Protein AF-A0A353Z4J4-F1 (afdb_monomer_lite)

Structure (mmCIF, N/CA/C/O backbone):
data_AF-A0A353Z4J4-F1
#
_entry.id   AF-A0A353Z4J4-F1
#
loop_
_atom_site.group_PDB
_atom_site.id
_atom_site.type_symbol
_atom_site.label_atom_id
_atom_site.label_alt_id
_atom_site.label_comp_id
_atom_site.label_asym_id
_atom_site.label_entity_id
_atom_site.label_seq_id
_atom_site.pdbx_PDB_ins_code
_atom_site.Cartn_x
_atom_site.Cartn_y
_atom_site.Cartn_z
_atom_site.occupancy
_atom_site.B_iso_or_equiv
_atom_site.auth_seq_id
_atom_site.auth_comp_id
_atom_site.auth_asym_id
_atom_site.auth_atom_id
_atom_site.pdbx_PDB_model_num
ATOM 1 N N . MET A 1 1 ? 32.575 13.826 17.189 1.00 40.34 1 MET A N 1
ATOM 2 C CA . MET A 1 1 ? 31.687 12.690 16.856 1.00 40.34 1 MET A CA 1
ATOM 3 C C . MET A 1 1 ? 30.253 13.200 16.779 1.00 40.34 1 MET A C 1
ATOM 5 O O . MET A 1 1 ? 29.700 13.574 17.805 1.00 40.34 1 MET A O 1
ATOM 9 N N . LYS A 1 2 ? 29.676 13.323 15.576 1.00 39.09 2 LYS A N 1
ATOM 10 C CA . LYS A 1 2 ? 28.275 13.740 15.408 1.00 39.09 2 LYS A CA 1
ATOM 11 C C . LYS A 1 2 ? 27.394 12.516 15.672 1.00 39.09 2 LYS A C 1
ATOM 13 O O . LYS A 1 2 ? 27.469 11.548 14.925 1.00 39.09 2 LYS A O 1
ATOM 18 N N . LYS A 1 3 ? 26.618 12.530 16.759 1.00 44.12 3 LYS A N 1
ATOM 19 C CA . LYS A 1 3 ? 25.562 11.538 16.994 1.00 44.12 3 LYS A CA 1
ATOM 20 C C . LYS A 1 3 ? 24.507 11.762 15.909 1.00 44.12 3 LYS A C 1
ATOM 22 O O . LYS A 1 3 ? 23.831 12.786 15.940 1.00 44.12 3 LYS A O 1
ATOM 27 N N . ASN A 1 4 ? 24.404 10.858 14.935 1.00 47.41 4 ASN A N 1
ATOM 28 C CA . ASN A 1 4 ? 23.262 10.832 14.026 1.00 47.41 4 ASN A CA 1
ATOM 29 C C . ASN A 1 4 ? 22.024 10.532 14.874 1.00 47.41 4 ASN A C 1
ATOM 31 O O . ASN A 1 4 ? 21.813 9.403 15.306 1.00 47.41 4 ASN A O 1
ATOM 35 N N . SER A 1 5 ? 21.245 11.567 15.178 1.00 48.97 5 SER A N 1
ATOM 36 C CA . SER A 1 5 ? 19.926 11.424 15.774 1.00 48.97 5 SER A CA 1
ATOM 37 C C . SER A 1 5 ? 19.004 10.837 14.710 1.00 48.97 5 SER A C 1
ATOM 39 O O . SER A 1 5 ? 18.376 11.567 13.940 1.00 48.97 5 SER A O 1
ATOM 41 N N . GLU A 1 6 ? 18.953 9.513 14.621 1.00 55.38 6 GLU A N 1
ATOM 42 C CA . GLU A 1 6 ? 17.874 8.847 13.911 1.00 55.38 6 GLU A CA 1
ATOM 43 C C . GLU A 1 6 ? 16.582 9.194 14.649 1.00 55.38 6 GLU A C 1
ATOM 45 O O . GLU A 1 6 ? 16.315 8.728 15.755 1.00 55.38 6 GLU A O 1
ATOM 50 N N . ASN A 1 7 ? 15.797 10.092 14.062 1.00 60.00 7 ASN A N 1
ATOM 51 C CA . ASN A 1 7 ? 14.449 10.385 14.511 1.00 60.00 7 ASN A CA 1
ATOM 52 C C . ASN A 1 7 ? 13.575 9.155 14.213 1.00 60.00 7 ASN A C 1
ATOM 54 O O . ASN A 1 7 ? 12.897 9.080 13.181 1.00 60.00 7 ASN A O 1
ATOM 58 N N . VAL A 1 8 ? 13.663 8.133 15.067 1.00 66.25 8 VAL A N 1
ATOM 59 C CA . VAL A 1 8 ? 12.890 6.897 14.944 1.00 66.25 8 VAL A CA 1
ATOM 60 C C . VAL A 1 8 ? 11.455 7.199 15.368 1.00 66.25 8 VAL A C 1
ATOM 62 O O . VAL A 1 8 ? 11.063 6.982 16.508 1.00 66.25 8 VAL A O 1
ATOM 65 N N . MET A 1 9 ? 10.655 7.715 14.430 1.00 71.06 9 MET A N 1
ATOM 66 C CA . MET A 1 9 ? 9.205 7.842 14.615 1.00 71.06 9 MET A CA 1
ATOM 67 C C . MET A 1 9 ? 8.621 6.500 15.070 1.00 71.06 9 MET A C 1
ATOM 69 O O . MET A 1 9 ? 8.890 5.454 14.457 1.00 71.06 9 MET A O 1
ATOM 73 N N . SER A 1 10 ? 7.762 6.544 16.084 1.00 82.12 10 SER A N 1
ATOM 74 C CA . SER A 1 10 ? 7.014 5.389 16.568 1.00 82.12 10 SER A CA 1
A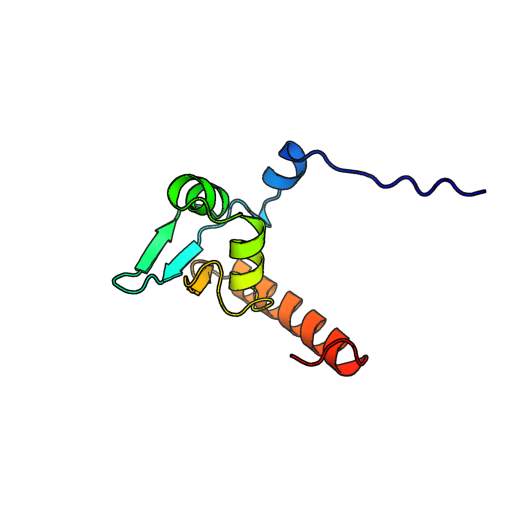TOM 75 C C . SER A 1 10 ? 6.120 4.803 15.468 1.00 82.12 10 SER A C 1
ATOM 77 O O . SER A 1 10 ? 5.726 5.470 14.503 1.00 82.12 10 SER A O 1
ATOM 79 N N . VAL A 1 11 ? 5.756 3.526 15.605 1.00 76.75 11 VAL A N 1
ATOM 80 C CA . VAL A 1 11 ? 4.836 2.856 14.668 1.00 76.75 11 VAL A CA 1
ATOM 81 C C . VAL A 1 11 ? 3.493 3.594 14.592 1.00 76.75 11 VAL A C 1
ATOM 83 O O . VAL A 1 11 ? 2.937 3.749 13.504 1.00 76.75 11 VAL A O 1
ATOM 86 N N . ALA A 1 12 ? 3.006 4.118 15.720 1.00 79.50 12 ALA A N 1
ATOM 87 C CA . ALA A 1 12 ? 1.780 4.909 15.777 1.00 79.50 12 ALA A CA 1
ATOM 88 C C . ALA A 1 12 ? 1.886 6.197 14.943 1.00 79.50 12 ALA A C 1
ATOM 90 O O . ALA A 1 12 ? 0.986 6.509 14.163 1.00 79.50 12 ALA A O 1
ATOM 91 N N . GLU A 1 13 ? 3.004 6.919 15.036 1.00 81.88 13 GLU A N 1
ATOM 92 C CA . GLU A 1 13 ? 3.248 8.130 14.241 1.00 81.88 13 GLU A CA 1
ATOM 93 C C . GLU A 1 13 ? 3.398 7.822 12.750 1.00 81.88 13 GLU A C 1
ATOM 95 O O . GLU A 1 13 ? 2.898 8.565 11.904 1.00 81.88 13 GLU A O 1
ATOM 100 N N . LYS A 1 14 ? 4.022 6.688 12.405 1.00 77.50 14 LYS A N 1
ATOM 101 C CA . LYS A 1 14 ? 4.114 6.227 11.013 1.00 77.50 14 LYS A CA 1
ATOM 102 C C . LYS A 1 14 ? 2.729 5.949 10.428 1.00 77.50 14 LYS A C 1
ATOM 104 O O . LYS A 1 14 ? 2.461 6.414 9.322 1.00 77.50 14 LYS A O 1
ATOM 109 N N . ARG A 1 15 ? 1.840 5.270 11.166 1.00 82.12 15 ARG A N 1
ATOM 110 C CA . ARG A 1 15 ? 0.461 4.958 10.731 1.00 82.12 15 ARG A CA 1
ATOM 111 C C . ARG A 1 15 ? -0.415 6.209 10.579 1.00 82.12 15 ARG A C 1
ATOM 113 O O . ARG A 1 15 ? -1.267 6.248 9.698 1.00 82.12 15 ARG A O 1
ATOM 120 N N . LYS A 1 16 ? -0.164 7.270 11.355 1.00 84.44 16 LYS A N 1
ATOM 121 C CA . LYS A 1 16 ? -0.871 8.565 11.234 1.00 84.44 16 LYS A CA 1
ATOM 122 C C . LYS A 1 16 ? -0.552 9.337 9.948 1.00 84.44 16 LYS A C 1
ATOM 124 O O . LYS A 1 16 ? -1.217 10.328 9.647 1.00 84.44 16 LYS A O 1
ATOM 129 N N . LYS A 1 17 ? 0.456 8.929 9.166 1.00 81.56 17 LYS A N 1
ATOM 130 C CA . LYS A 1 17 ? 0.803 9.626 7.921 1.00 81.56 17 LYS A CA 1
ATOM 131 C C . LYS A 1 17 ? -0.353 9.565 6.922 1.00 81.56 17 LYS A C 1
ATOM 133 O O . LYS A 1 17 ? -0.908 8.499 6.654 1.00 81.56 17 LYS A O 1
ATOM 138 N N . LYS A 1 18 ? -0.648 10.708 6.291 1.00 79.12 18 LYS A N 1
ATOM 139 C CA . LYS A 1 18 ? -1.720 10.844 5.286 1.00 79.12 18 LYS A CA 1
ATOM 140 C C . LYS A 1 18 ? -1.629 9.793 4.176 1.00 79.12 18 LYS A C 1
ATOM 142 O O . LYS A 1 18 ? -2.650 9.253 3.781 1.00 79.12 18 LYS A O 1
ATOM 147 N N . ARG A 1 19 ? -0.410 9.421 3.762 1.00 79.06 19 ARG A N 1
ATOM 148 C CA . ARG A 1 19 ? -0.153 8.407 2.721 1.00 79.06 19 ARG A CA 1
ATOM 149 C C . ARG A 1 19 ? -0.711 7.006 3.010 1.00 79.06 19 ARG A C 1
ATOM 151 O O . ARG A 1 19 ? -0.804 6.218 2.083 1.00 79.06 19 ARG A O 1
ATOM 158 N N . TYR A 1 20 ? -1.049 6.684 4.262 1.00 83.50 20 TYR A N 1
ATOM 159 C CA . TYR A 1 20 ? -1.643 5.392 4.637 1.00 83.50 20 TYR A CA 1
ATOM 160 C C . TYR A 1 20 ? -3.152 5.473 4.908 1.00 83.50 20 TYR A C 1
ATOM 162 O O . TYR A 1 20 ? -3.816 4.449 5.038 1.00 83.50 20 TYR A O 1
ATOM 170 N N . ASN A 1 21 ? -3.710 6.685 4.941 1.00 87.06 21 ASN A N 1
ATOM 171 C CA . ASN A 1 21 ? -5.131 6.953 5.165 1.00 87.06 21 ASN A CA 1
ATOM 172 C C . ASN A 1 21 ? -5.837 7.304 3.843 1.00 87.06 21 ASN A C 1
ATOM 174 O O . ASN A 1 21 ? -6.703 8.172 3.806 1.00 87.06 21 ASN A O 1
ATOM 178 N N . VAL A 1 22 ? -5.410 6.674 2.745 1.00 87.62 22 VAL A N 1
ATOM 179 C CA . VAL A 1 22 ? -5.948 6.881 1.392 1.00 87.62 22 VAL A CA 1
ATOM 180 C C . VAL A 1 22 ? -6.651 5.616 0.897 1.00 87.62 22 VAL A C 1
ATOM 182 O O . VAL A 1 22 ? -6.120 4.527 1.145 1.00 87.62 22 VAL A O 1
ATOM 185 N N . PRO A 1 23 ? -7.799 5.735 0.204 1.00 92.25 23 PRO A N 1
ATOM 186 C CA . PRO A 1 23 ? -8.523 4.582 -0.319 1.00 92.25 23 PRO A CA 1
ATOM 187 C C . PRO A 1 23 ? -7.713 3.785 -1.346 1.00 92.25 23 PRO A C 1
ATOM 189 O O . PRO A 1 23 ? -6.955 4.349 -2.143 1.00 92.25 23 PRO A O 1
ATOM 192 N N . VAL A 1 24 ? -7.902 2.467 -1.339 1.00 93.25 24 VAL A N 1
ATOM 193 C CA . VAL A 1 24 ? -7.236 1.525 -2.249 1.00 93.25 24 VAL A CA 1
ATOM 194 C C . VAL A 1 24 ? -8.204 0.465 -2.751 1.00 93.25 24 VAL A C 1
ATOM 196 O O . V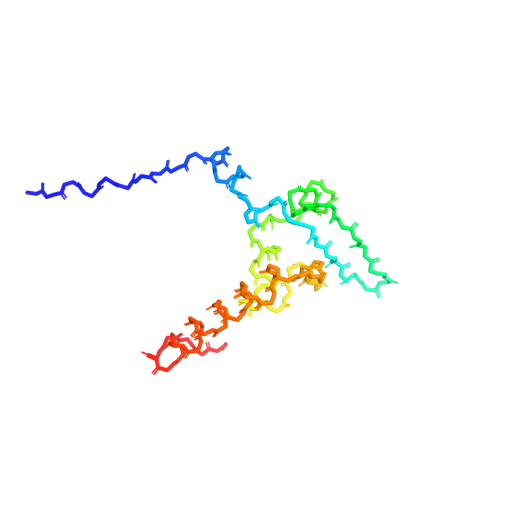AL A 1 24 ? -9.188 0.138 -2.091 1.00 93.25 24 VAL A O 1
ATOM 199 N N . VAL A 1 25 ? -7.907 -0.097 -3.915 1.00 95.06 25 VAL A N 1
ATOM 200 C CA . VAL A 1 25 ? -8.608 -1.235 -4.502 1.00 95.06 25 VAL A CA 1
ATOM 201 C C . VAL A 1 25 ? -7.637 -2.407 -4.557 1.00 95.06 25 VAL A C 1
ATOM 203 O O . VAL A 1 25 ? -6.535 -2.283 -5.090 1.00 95.06 25 VAL A O 1
ATOM 206 N N . GLY A 1 26 ? -8.037 -3.532 -3.966 1.00 95.69 26 GLY A N 1
ATOM 207 C CA . GLY A 1 26 ? -7.332 -4.804 -4.085 1.00 95.69 26 GLY A CA 1
ATOM 208 C C . GLY A 1 26 ? -8.012 -5.673 -5.136 1.00 95.69 26 GLY A C 1
ATOM 209 O O . GLY A 1 26 ? -9.198 -5.980 -5.000 1.00 95.69 26 GLY A O 1
ATOM 210 N N . HIS A 1 27 ? -7.276 -6.072 -6.170 1.00 95.62 27 HIS A N 1
ATOM 211 C CA . HIS A 1 27 ? -7.738 -7.012 -7.189 1.00 95.62 27 HIS A CA 1
ATOM 212 C C . HIS A 1 27 ? -7.295 -8.423 -6.796 1.00 95.62 27 HIS A C 1
ATOM 214 O O . HIS A 1 27 ? -6.134 -8.811 -6.973 1.00 95.62 27 HIS A O 1
ATOM 220 N N . PHE A 1 28 ? -8.229 -9.162 -6.205 1.00 93.38 28 PHE A N 1
ATOM 221 C CA . PHE A 1 28 ? -8.087 -10.573 -5.868 1.00 93.38 28 PHE A CA 1
ATOM 222 C C . PHE A 1 28 ? -8.416 -11.432 -7.095 1.00 93.38 28 PHE A C 1
ATOM 224 O O . PHE A 1 28 ? -8.861 -10.923 -8.124 1.00 93.38 28 PHE A O 1
ATOM 231 N N . ALA A 1 29 ? -8.179 -12.741 -7.000 1.00 90.62 29 ALA A N 1
ATOM 232 C CA . ALA A 1 29 ? -8.368 -13.659 -8.124 1.00 90.62 29 ALA A CA 1
ATOM 233 C C . ALA A 1 29 ? -9.818 -13.695 -8.645 1.00 90.62 29 ALA A C 1
ATOM 235 O O . ALA A 1 29 ? -10.038 -13.885 -9.836 1.00 90.62 29 ALA A O 1
ATOM 236 N N . ASP A 1 30 ? -10.791 -13.513 -7.755 1.00 91.81 30 ASP A N 1
ATOM 237 C CA . ASP A 1 30 ? -12.225 -13.634 -8.015 1.00 91.81 30 ASP A CA 1
ATOM 238 C C . ASP A 1 30 ? -12.939 -12.281 -8.139 1.00 91.81 30 ASP A C 1
ATOM 240 O O . ASP A 1 30 ? -13.967 -12.178 -8.807 1.00 91.81 30 ASP A O 1
ATOM 244 N N . ARG A 1 31 ? -12.425 -11.235 -7.481 1.00 92.88 31 ARG A N 1
ATOM 245 C CA . ARG A 1 31 ? -13.096 -9.932 -7.402 1.00 92.88 31 ARG A CA 1
ATOM 246 C C . ARG A 1 31 ? -12.156 -8.786 -7.064 1.00 92.88 31 ARG A C 1
ATOM 248 O O . ARG A 1 31 ? -11.069 -8.962 -6.521 1.00 92.88 31 ARG A O 1
ATOM 255 N N . SER A 1 32 ? -12.639 -7.576 -7.319 1.00 94.88 32 SER A N 1
ATOM 256 C CA . SER A 1 32 ? -12.002 -6.341 -6.860 1.00 94.88 32 SER A CA 1
ATOM 257 C C . SER A 1 32 ? -12.759 -5.786 -5.658 1.00 94.88 32 SER A C 1
ATOM 259 O O . SER A 1 32 ? -13.983 -5.679 -5.700 1.00 94.88 32 SER A O 1
ATOM 261 N N . ILE A 1 33 ? -12.043 -5.438 -4.587 1.00 95.12 33 ILE A N 1
ATOM 262 C CA . ILE A 1 33 ? -12.632 -4.902 -3.353 1.00 95.12 33 ILE A CA 1
ATOM 263 C C . ILE A 1 33 ? -12.020 -3.537 -3.064 1.00 95.12 33 ILE A C 1
ATOM 265 O O . ILE A 1 33 ? -10.798 -3.392 -3.012 1.00 95.12 33 ILE A O 1
ATOM 269 N N . ARG A 1 34 ? -12.881 -2.538 -2.857 1.00 95.19 34 ARG A N 1
ATOM 270 C CA . ARG A 1 34 ? -12.487 -1.204 -2.402 1.00 95.19 34 ARG A CA 1
ATOM 271 C C . ARG A 1 34 ? -12.360 -1.186 -0.881 1.00 95.19 34 ARG A C 1
ATOM 273 O O . ARG A 1 34 ? -13.264 -1.627 -0.177 1.00 95.19 34 ARG A O 1
ATOM 280 N N . PHE A 1 35 ? -11.285 -0.583 -0.399 1.00 95.56 35 PHE A N 1
ATOM 281 C CA . PHE A 1 35 ? -11.060 -0.234 0.996 1.00 95.56 35 PHE A CA 1
ATOM 282 C C . PHE A 1 35 ? -10.968 1.290 1.120 1.00 95.56 35 PHE A C 1
ATOM 284 O O . PHE A 1 35 ? -10.358 1.962 0.289 1.00 95.56 35 PHE A O 1
ATOM 291 N N . ASN A 1 36 ? -11.541 1.845 2.180 1.00 93.88 36 ASN A N 1
ATOM 292 C CA . ASN A 1 36 ? -11.516 3.269 2.505 1.00 93.88 36 ASN A CA 1
ATOM 293 C C . ASN A 1 36 ? -10.112 3.751 2.899 1.00 93.88 36 ASN A C 1
ATOM 295 O O . ASN A 1 36 ? -9.832 4.947 2.833 1.00 93.88 36 ASN A O 1
ATOM 299 N N . SER A 1 37 ? -9.219 2.844 3.316 1.00 93.94 37 SER A N 1
ATOM 300 C CA . SER A 1 37 ? -7.808 3.162 3.551 1.00 93.94 37 SER A CA 1
ATOM 301 C C . SER A 1 37 ? -6.879 1.952 3.422 1.00 93.94 37 SER A C 1
ATOM 303 O O . SER A 1 37 ? -7.311 0.808 3.561 1.00 93.94 37 SER A O 1
ATOM 305 N N . ILE A 1 38 ? -5.574 2.199 3.262 1.00 94.06 38 ILE A N 1
ATOM 306 C CA . ILE A 1 38 ? -4.545 1.147 3.350 1.00 94.06 38 ILE A CA 1
ATOM 307 C C . ILE A 1 38 ? -4.564 0.464 4.725 1.00 94.06 38 ILE A C 1
ATOM 309 O O . ILE A 1 38 ? -4.410 -0.751 4.818 1.00 94.06 38 ILE A O 1
ATOM 313 N N . LEU A 1 39 ? -4.760 1.229 5.806 1.00 95.19 39 LEU A N 1
ATOM 314 C CA . LEU A 1 39 ? -4.820 0.663 7.158 1.00 95.19 39 LEU A CA 1
ATOM 315 C C . LEU A 1 39 ? -6.040 -0.247 7.351 1.00 95.19 39 LEU A C 1
ATOM 317 O O . LEU A 1 39 ? -5.956 -1.247 8.063 1.00 95.19 39 LEU A O 1
ATOM 321 N N . GLU A 1 40 ? -7.166 0.081 6.717 1.00 95.81 40 GLU A N 1
ATOM 322 C CA . GLU A 1 40 ? -8.337 -0.794 6.692 1.00 95.81 40 GLU A CA 1
ATOM 323 C C . GLU A 1 40 ? -8.061 -2.070 5.893 1.00 95.81 40 GLU A C 1
ATOM 325 O O . GLU A 1 40 ? -8.373 -3.160 6.374 1.00 95.81 40 GLU A O 1
ATOM 330 N N . ALA A 1 41 ? -7.433 -1.946 4.721 1.00 96.56 41 ALA A N 1
ATOM 331 C CA . ALA A 1 41 ? -7.031 -3.089 3.912 1.00 96.56 41 ALA A CA 1
ATOM 332 C C . ALA A 1 41 ? -6.103 -4.034 4.691 1.00 96.56 41 ALA A C 1
ATOM 334 O O . ALA A 1 41 ? -6.334 -5.242 4.696 1.00 96.56 41 ALA A O 1
ATOM 335 N N . GLU A 1 42 ? -5.117 -3.505 5.425 1.00 96.38 42 GLU A N 1
ATOM 336 C CA . GLU 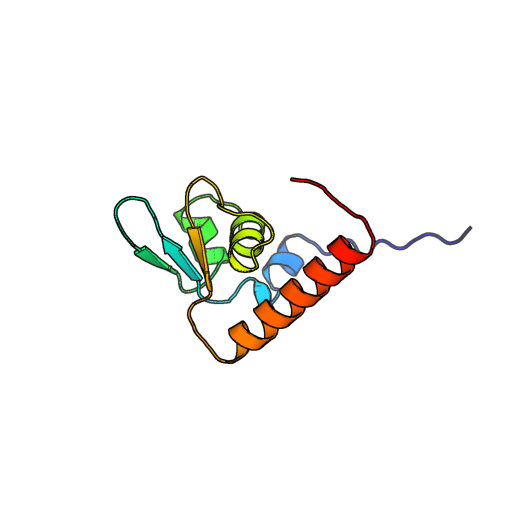A 1 42 ? -4.266 -4.307 6.314 1.00 96.38 42 GLU A CA 1
ATOM 337 C C . GLU A 1 42 ? -5.086 -5.030 7.384 1.00 96.38 42 GLU A C 1
ATOM 339 O O . GLU A 1 42 ? -4.917 -6.231 7.579 1.00 96.38 42 GLU A O 1
ATOM 344 N N . ARG A 1 43 ? -5.991 -4.322 8.066 1.00 96.00 43 ARG A N 1
ATOM 345 C CA . ARG A 1 43 ? -6.810 -4.904 9.138 1.00 96.00 43 ARG A CA 1
ATOM 346 C C . ARG A 1 43 ? -7.674 -6.068 8.644 1.00 96.00 43 ARG A C 1
ATOM 348 O O . ARG A 1 43 ? -7.868 -7.021 9.388 1.00 96.00 43 ARG A O 1
ATOM 355 N N . ILE A 1 44 ? -8.210 -5.977 7.426 1.00 96.44 44 ILE A N 1
ATOM 356 C CA . ILE A 1 44 ? -9.111 -6.991 6.857 1.00 96.44 44 ILE A CA 1
ATOM 357 C C . ILE A 1 44 ? -8.329 -8.150 6.225 1.00 96.44 44 ILE A C 1
ATOM 359 O O . ILE A 1 44 ? -8.731 -9.301 6.356 1.00 96.44 44 ILE A O 1
ATOM 363 N N . THR A 1 45 ? -7.225 -7.861 5.534 1.00 95.25 45 THR A N 1
ATOM 364 C CA . THR A 1 45 ? -6.486 -8.865 4.746 1.00 95.25 45 THR A CA 1
ATOM 365 C C . THR A 1 45 ? -5.285 -9.467 5.474 1.00 95.25 45 THR A C 1
ATOM 367 O O . THR A 1 45 ? -4.756 -10.486 5.038 1.00 95.25 45 THR A O 1
ATOM 370 N N . GLY A 1 46 ? -4.800 -8.825 6.541 1.00 95.81 46 GLY A N 1
ATOM 371 C CA . GLY A 1 46 ? -3.539 -9.163 7.207 1.00 95.81 46 GLY A CA 1
ATOM 372 C C . GLY A 1 46 ? -2.283 -8.804 6.398 1.00 95.81 46 GLY A C 1
ATOM 373 O O . GLY A 1 46 ? -1.166 -9.090 6.832 1.00 95.81 46 GLY A O 1
ATOM 374 N N . ILE A 1 47 ? -2.427 -8.185 5.222 1.00 95.88 47 ILE A N 1
ATOM 375 C CA . ILE A 1 47 ? -1.302 -7.772 4.379 1.00 95.88 47 ILE A CA 1
ATOM 376 C C . ILE A 1 47 ? -0.772 -6.436 4.898 1.00 95.88 47 ILE A C 1
ATOM 378 O O . ILE A 1 47 ? -1.526 -5.480 5.046 1.00 95.88 47 ILE A O 1
ATOM 382 N N . SER A 1 48 ? 0.536 -6.357 5.156 1.00 94.81 48 SER A N 1
ATOM 383 C CA . SER A 1 48 ? 1.145 -5.152 5.728 1.00 94.81 48 SER A CA 1
ATOM 384 C C . SER A 1 48 ? 0.843 -3.898 4.905 1.00 94.81 48 SER A C 1
ATOM 386 O O . SER A 1 48 ? 1.046 -3.887 3.687 1.00 94.81 48 SER A O 1
ATOM 388 N N . TYR A 1 49 ? 0.468 -2.810 5.587 1.00 93.12 49 TYR A N 1
ATOM 389 C CA . TYR A 1 49 ? 0.204 -1.514 4.951 1.0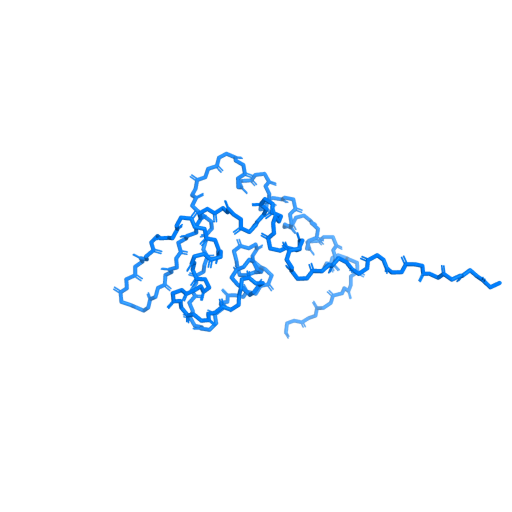0 93.12 49 TYR A CA 1
ATOM 390 C C . TYR A 1 49 ? 1.383 -1.016 4.097 1.00 93.12 49 TYR A C 1
ATOM 392 O O . TYR A 1 49 ? 1.182 -0.319 3.103 1.00 93.12 49 TYR A O 1
ATOM 400 N N . THR A 1 50 ? 2.619 -1.378 4.465 1.00 92.75 50 THR A N 1
ATOM 401 C CA . THR A 1 50 ? 3.825 -1.025 3.707 1.00 92.75 50 THR A CA 1
ATOM 402 C C . THR A 1 50 ? 3.856 -1.734 2.357 1.00 92.75 50 THR A C 1
ATOM 404 O O . THR A 1 50 ? 4.085 -1.078 1.349 1.00 92.75 50 THR A O 1
ATOM 407 N N . LEU A 1 51 ? 3.559 -3.037 2.318 1.00 94.31 51 LEU A N 1
ATOM 408 C CA . LEU A 1 51 ? 3.544 -3.819 1.077 1.00 94.31 51 LEU A CA 1
ATOM 409 C C . LEU A 1 51 ? 2.413 -3.377 0.149 1.00 94.31 51 LEU A C 1
ATOM 411 O O . LEU A 1 51 ? 2.620 -3.253 -1.054 1.00 94.31 51 LEU A O 1
ATOM 415 N N . ILE A 1 52 ? 1.233 -3.094 0.711 1.00 94.62 52 ILE A N 1
ATOM 416 C CA . ILE A 1 52 ? 0.111 -2.541 -0.056 1.00 94.62 52 ILE A CA 1
ATOM 417 C C . ILE A 1 52 ? 0.541 -1.220 -0.704 1.00 94.62 52 ILE A C 1
ATOM 419 O O . ILE A 1 52 ? 0.408 -1.049 -1.911 1.00 94.62 52 ILE A O 1
ATOM 423 N N . PHE A 1 53 ? 1.132 -0.311 0.078 1.00 91.38 53 PHE A N 1
ATOM 424 C CA . PHE A 1 53 ? 1.616 0.974 -0.426 1.00 91.38 53 PHE A CA 1
ATOM 425 C C . PHE A 1 53 ? 2.678 0.819 -1.527 1.00 91.38 53 PHE A C 1
ATOM 427 O O . PHE A 1 53 ? 2.575 1.474 -2.562 1.00 91.38 53 PHE A O 1
ATOM 434 N N . GLU A 1 54 ? 3.681 -0.038 -1.319 1.00 90.50 54 GLU A N 1
ATOM 435 C CA . GLU A 1 54 ? 4.748 -0.297 -2.293 1.00 90.50 54 GLU A CA 1
ATOM 436 C C . GLU A 1 54 ? 4.210 -0.903 -3.595 1.00 90.50 54 GLU A C 1
ATOM 438 O O . GLU A 1 54 ? 4.678 -0.540 -4.676 1.00 90.50 54 GLU A O 1
ATOM 443 N N . SER A 1 55 ? 3.194 -1.765 -3.503 1.00 92.19 55 SER A N 1
ATOM 444 C CA . SER A 1 55 ? 2.506 -2.316 -4.670 1.00 92.19 55 SER A CA 1
ATOM 445 C C . SER A 1 55 ? 1.761 -1.224 -5.439 1.00 92.19 55 SER A C 1
ATOM 447 O O . SER A 1 55 ? 1.942 -1.096 -6.648 1.00 92.19 55 SER A O 1
ATOM 449 N N . CYS A 1 56 ? 1.030 -0.344 -4.748 1.00 89.19 56 CYS A N 1
ATOM 450 C CA . CYS A 1 56 ? 0.272 0.725 -5.400 1.00 89.19 56 CYS A CA 1
ATOM 451 C C . CYS A 1 56 ? 1.130 1.773 -6.140 1.00 89.19 56 CYS A C 1
ATOM 453 O O . CYS A 1 56 ? 0.634 2.450 -7.053 1.00 89.19 56 CYS A O 1
ATOM 455 N N . ILE A 1 57 ? 2.387 1.974 -5.723 1.00 85.69 57 ILE A N 1
ATOM 456 C CA . ILE A 1 57 ? 3.342 2.875 -6.398 1.00 85.69 57 ILE A CA 1
ATOM 457 C C . ILE A 1 57 ? 4.182 2.162 -7.466 1.00 85.69 57 ILE A C 1
ATOM 459 O O . ILE A 1 57 ? 4.957 2.824 -8.149 1.00 85.69 57 ILE A O 1
ATOM 463 N N . GLY A 1 58 ? 4.025 0.844 -7.620 1.00 83.12 58 GLY A N 1
ATOM 464 C CA . GLY A 1 58 ? 4.754 0.044 -8.603 1.00 83.12 58 GLY A CA 1
ATOM 465 C C . GLY A 1 58 ? 6.172 -0.352 -8.189 1.00 83.12 58 GLY A C 1
ATOM 466 O O . GLY A 1 58 ? 6.929 -0.802 -9.038 1.00 83.12 58 GLY A O 1
ATOM 467 N N . LYS A 1 59 ? 6.545 -0.213 -6.907 1.00 85.75 59 LYS A N 1
ATOM 468 C CA . LYS A 1 59 ? 7.849 -0.685 -6.404 1.00 85.75 59 LYS A CA 1
ATOM 469 C C . LYS A 1 59 ? 7.908 -2.214 -6.342 1.00 85.75 59 LYS A C 1
ATOM 471 O O . LYS A 1 59 ? 8.963 -2.798 -6.550 1.00 85.75 59 LYS A O 1
ATOM 476 N N . ILE A 1 60 ? 6.780 -2.856 -6.043 1.00 89.56 60 ILE A N 1
ATOM 477 C CA . ILE A 1 60 ? 6.615 -4.311 -6.139 1.00 89.56 60 ILE A CA 1
ATOM 478 C C . ILE A 1 60 ? 5.410 -4.624 -7.021 1.00 89.56 60 ILE A C 1
ATOM 480 O O . ILE A 1 60 ? 4.434 -3.876 -7.033 1.00 89.56 60 ILE A O 1
ATOM 484 N N . TYR A 1 61 ? 5.455 -5.746 -7.738 1.00 87.44 61 TYR A N 1
ATOM 485 C CA . TYR A 1 61 ? 4.388 -6.106 -8.674 1.00 87.44 61 TYR A CA 1
ATOM 486 C C . TYR A 1 61 ? 3.074 -6.472 -7.967 1.00 87.44 61 TYR A C 1
ATOM 488 O O . TYR A 1 61 ? 2.008 -6.009 -8.359 1.00 87.44 61 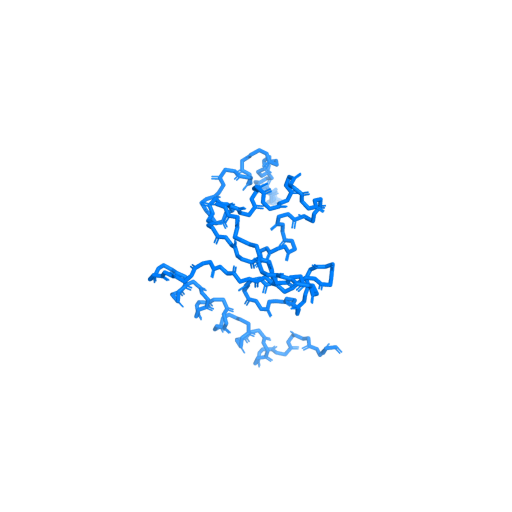TYR A O 1
ATOM 496 N N . LYS A 1 62 ? 3.144 -7.277 -6.898 1.00 91.62 62 LYS A N 1
ATOM 497 C CA . LYS A 1 62 ? 1.986 -7.692 -6.088 1.00 91.62 62 LYS A CA 1
ATOM 498 C C . LYS A 1 62 ? 2.353 -7.743 -4.614 1.00 91.62 62 LYS A C 1
ATOM 500 O O . LYS A 1 62 ? 3.481 -8.088 -4.270 1.00 91.62 62 LYS A O 1
ATOM 505 N N . ALA A 1 63 ? 1.371 -7.534 -3.743 1.00 94.94 63 ALA A N 1
ATOM 506 C CA . ALA A 1 63 ? 1.495 -7.847 -2.323 1.00 94.94 63 ALA A CA 1
ATOM 507 C C . ALA A 1 63 ? 0.657 -9.092 -2.004 1.00 94.94 63 ALA A C 1
ATOM 509 O O . ALA A 1 63 ? -0.569 -9.054 -2.087 1.00 94.94 63 ALA A O 1
ATOM 510 N N . ARG A 1 64 ? 1.323 -10.205 -1.653 1.00 92.00 64 ARG A N 1
ATOM 511 C CA . ARG A 1 64 ? 0.684 -11.497 -1.308 1.00 92.00 64 ARG A CA 1
ATOM 512 C C . ARG A 1 64 ? -0.326 -11.980 -2.369 1.00 92.00 64 ARG A C 1
ATOM 514 O O . ARG A 1 64 ? -1.441 -12.357 -2.038 1.00 92.00 64 ARG A O 1
ATOM 521 N N . ASN A 1 65 ? 0.079 -11.977 -3.643 1.00 92.56 65 ASN A N 1
ATOM 522 C CA . ASN A 1 65 ? -0.737 -12.358 -4.814 1.00 92.56 65 ASN A CA 1
ATOM 523 C C . ASN A 1 65 ? -1.920 -11.436 -5.149 1.00 92.56 65 ASN A C 1
ATOM 525 O O . ASN A 1 65 ? -2.674 -11.741 -6.069 1.00 92.56 65 ASN A O 1
ATOM 529 N N . VAL A 1 66 ? -2.043 -10.295 -4.474 1.00 94.44 66 VAL A N 1
ATOM 530 C CA . VAL A 1 66 ? -3.071 -9.288 -4.748 1.00 94.44 66 VAL A CA 1
ATOM 531 C C . VAL A 1 66 ? -2.424 -8.100 -5.448 1.00 94.44 66 VAL A C 1
ATOM 533 O O . VAL A 1 66 ? -1.357 -7.631 -5.035 1.00 94.44 66 VAL A O 1
ATOM 536 N N . HIS A 1 67 ? -3.062 -7.626 -6.516 1.00 94.00 67 HIS A N 1
ATOM 537 C CA . HIS A 1 67 ? -2.692 -6.362 -7.150 1.00 94.00 67 HIS A CA 1
ATOM 538 C C . HIS A 1 67 ? -3.372 -5.217 -6.422 1.00 94.00 67 HIS A C 1
ATOM 540 O O . HIS A 1 67 ? -4.565 -5.300 -6.129 1.00 94.00 67 HIS A O 1
ATOM 546 N N . TRP A 1 68 ? -2.627 -4.154 -6.150 1.00 93.06 68 TRP A N 1
ATOM 547 C CA . TRP A 1 68 ? -3.140 -3.012 -5.409 1.00 93.06 68 TRP A CA 1
ATOM 548 C C . TRP A 1 68 ? -3.023 -1.735 -6.218 1.00 93.06 68 TRP A C 1
ATOM 550 O O . TRP A 1 68 ? -1.973 -1.429 -6.780 1.00 93.06 68 TRP A O 1
ATOM 560 N N . GLU A 1 69 ? -4.099 -0.960 -6.221 1.00 90.75 69 GLU A N 1
ATOM 561 C CA . GLU A 1 69 ? -4.140 0.365 -6.820 1.00 90.75 69 GLU A CA 1
ATOM 562 C C . GLU A 1 69 ? -4.742 1.356 -5.828 1.00 90.75 69 GLU A C 1
ATOM 564 O O . GLU A 1 69 ? -5.615 1.014 -5.030 1.00 90.75 69 GLU A O 1
ATOM 569 N N . PHE A 1 70 ? -4.299 2.611 -5.867 1.00 88.94 70 PHE A N 1
ATOM 570 C CA . PHE A 1 70 ? -5.047 3.655 -5.174 1.00 88.94 70 PHE A CA 1
ATOM 571 C C . PHE A 1 70 ? -6.337 3.945 -5.938 1.00 88.94 70 PHE A C 1
ATOM 573 O O . PHE A 1 70 ? -6.359 3.932 -7.171 1.00 88.94 70 PHE A O 1
ATOM 580 N N . GLU A 1 71 ? -7.404 4.260 -5.209 1.00 85.25 71 GLU A N 1
ATOM 581 C CA . GLU A 1 71 ? -8.640 4.710 -5.839 1.00 85.25 71 GLU A CA 1
ATOM 582 C C . GLU A 1 71 ? -8.374 5.988 -6.658 1.00 85.25 71 GLU A C 1
ATOM 584 O O . GLU A 1 71 ? -7.720 6.926 -6.189 1.00 85.25 71 GLU A O 1
ATOM 589 N N . LYS A 1 72 ? -8.830 6.013 -7.918 1.00 69.31 72 LYS A N 1
ATOM 590 C CA . LYS A 1 72 ? -8.491 7.078 -8.874 1.00 69.31 72 LYS A CA 1
ATOM 591 C C . LYS A 1 72 ? -8.952 8.448 -8.359 1.00 69.31 72 LYS A C 1
ATOM 593 O O . LYS A 1 72 ? -10.140 8.696 -8.189 1.00 69.31 72 LYS A O 1
ATOM 598 N N . GLY A 1 73 ? -7.992 9.360 -8.182 1.00 61.94 73 GLY A N 1
ATOM 599 C CA . GLY A 1 73 ? -8.214 10.757 -7.803 1.00 61.94 73 GLY A CA 1
ATOM 600 C C . GLY A 1 73 ? -7.030 11.663 -8.166 1.00 61.94 73 GLY A C 1
ATOM 601 O O . GLY A 1 73 ? -5.913 11.196 -8.394 1.00 61.94 73 GLY A O 1
ATOM 602 N N . ASN A 1 74 ? -7.254 12.981 -8.205 1.00 55.25 74 ASN A N 1
ATOM 603 C CA . ASN A 1 74 ? -6.284 13.972 -8.710 1.00 55.25 74 ASN A CA 1
ATOM 604 C C . ASN A 1 74 ? -4.966 14.020 -7.899 1.00 55.25 74 ASN A C 1
ATOM 606 O O . ASN A 1 74 ? -3.893 14.325 -8.420 1.00 55.25 74 ASN A O 1
ATOM 610 N N . HIS A 1 75 ? -5.037 13.677 -6.609 1.00 58.72 75 HIS A N 1
ATOM 611 C CA . HIS A 1 75 ? -3.875 13.568 -5.723 1.00 58.72 75 HIS A CA 1
ATOM 612 C C . HIS A 1 75 ? -2.973 12.376 -6.093 1.00 58.72 75 HIS A C 1
ATOM 614 O O . HIS A 1 75 ? -1.750 12.462 -5.989 1.00 58.72 75 HIS A O 1
ATOM 620 N N . TYR A 1 76 ? -3.566 11.282 -6.580 1.00 61.69 76 TYR A N 1
ATOM 621 C CA . TYR A 1 76 ? -2.861 10.035 -6.857 1.00 61.69 76 TYR A CA 1
ATOM 622 C C . TYR A 1 76 ? -2.027 10.092 -8.142 1.00 61.69 76 TYR A C 1
ATOM 624 O O . TYR A 1 76 ? -0.888 9.633 -8.142 1.00 61.69 76 TYR A O 1
ATOM 632 N N . ILE A 1 77 ? -2.530 10.730 -9.205 1.00 63.66 77 ILE A N 1
ATOM 633 C CA . ILE A 1 77 ? -1.788 10.881 -10.472 1.00 63.66 77 ILE A CA 1
ATOM 634 C C . ILE A 1 77 ? -0.449 11.594 -10.231 1.00 63.66 77 ILE A C 1
ATOM 636 O O . ILE A 1 77 ? 0.596 11.145 -10.700 1.00 63.66 77 ILE A O 1
ATOM 640 N N . LYS A 1 78 ? -0.463 12.667 -9.427 1.00 65.38 78 LYS A N 1
ATOM 641 C CA . LYS A 1 78 ? 0.748 13.423 -9.070 1.00 65.38 78 LYS A CA 1
ATOM 642 C C . LYS A 1 78 ? 1.706 12.601 -8.204 1.00 65.38 78 LYS A C 1
ATOM 644 O O . LYS A 1 78 ? 2.914 12.657 -8.418 1.00 65.38 78 LYS A O 1
ATOM 649 N N . TYR A 1 79 ? 1.178 11.823 -7.257 1.00 68.25 79 TYR A N 1
ATOM 650 C CA . TYR A 1 79 ? 1.982 11.002 -6.348 1.00 68.25 79 TYR A CA 1
ATOM 651 C C . TYR A 1 79 ? 2.643 9.821 -7.071 1.00 68.25 79 TYR A C 1
ATOM 653 O O . TYR A 1 79 ? 3.845 9.607 -6.930 1.00 68.25 79 TYR A O 1
ATOM 661 N N . LYS A 1 80 ? 1.888 9.106 -7.915 1.00 66.81 80 LYS A N 1
ATOM 662 C CA . LYS A 1 80 ? 2.410 8.027 -8.762 1.00 66.81 80 LYS A CA 1
ATOM 663 C C . LYS A 1 80 ? 3.497 8.549 -9.699 1.00 66.81 80 LYS A C 1
ATOM 665 O O . LYS A 1 80 ? 4.576 7.975 -9.751 1.00 66.81 80 LYS A O 1
ATOM 670 N N . ALA A 1 81 ? 3.256 9.678 -10.369 1.00 74.19 81 ALA A N 1
ATOM 671 C CA . ALA A 1 81 ? 4.248 10.296 -11.246 1.00 74.19 81 ALA A CA 1
ATOM 672 C C . ALA A 1 81 ? 5.531 10.703 -10.499 1.00 74.19 81 ALA A C 1
ATOM 674 O O . ALA A 1 81 ? 6.622 10.536 -11.035 1.00 74.19 81 ALA A O 1
ATOM 675 N N . HIS A 1 82 ? 5.422 11.209 -9.265 1.00 77.06 82 HIS A N 1
ATOM 676 C CA . HIS A 1 82 ? 6.590 11.549 -8.449 1.00 77.06 82 HIS A CA 1
ATOM 677 C C . HIS A 1 82 ? 7.454 10.318 -8.137 1.00 77.06 82 HIS A C 1
ATOM 679 O O . HIS A 1 82 ? 8.657 10.351 -8.375 1.00 77.06 82 HIS A O 1
ATOM 685 N N . TYR A 1 83 ? 6.848 9.224 -7.666 1.00 69.50 83 TYR A N 1
ATOM 686 C CA . TYR A 1 83 ? 7.596 8.009 -7.327 1.00 69.50 83 TYR A CA 1
ATOM 687 C C . TYR A 1 83 ? 8.123 7.260 -8.554 1.00 69.50 83 TYR A C 1
ATOM 689 O O . TYR A 1 83 ? 9.229 6.736 -8.491 1.00 69.50 83 TYR A O 1
ATOM 697 N N . LEU A 1 84 ? 7.401 7.276 -9.680 1.00 74.38 84 LEU A N 1
ATOM 698 C CA . LEU A 1 84 ? 7.900 6.729 -10.945 1.00 74.38 84 LEU A CA 1
ATOM 699 C C . LEU A 1 84 ? 9.123 7.498 -11.460 1.00 74.38 84 LEU A C 1
ATOM 701 O O . LEU A 1 84 ? 10.067 6.875 -11.928 1.00 74.38 84 LEU A O 1
ATOM 705 N N . ARG A 1 85 ? 9.152 8.833 -11.329 1.00 80.25 85 ARG A N 1
ATOM 706 C CA . ARG A 1 85 ? 10.345 9.622 -11.686 1.00 80.25 85 ARG A CA 1
ATOM 707 C C . ARG A 1 85 ? 11.543 9.288 -10.807 1.00 80.25 85 ARG A C 1
ATOM 709 O O . ARG A 1 85 ? 12.639 9.160 -11.330 1.00 80.25 85 ARG A O 1
ATOM 716 N N . ILE A 1 86 ? 11.337 9.143 -9.497 1.00 78.81 86 ILE A N 1
ATOM 717 C CA . ILE A 1 86 ? 12.418 8.753 -8.580 1.00 78.81 86 ILE A CA 1
ATOM 718 C C . ILE A 1 86 ? 12.928 7.352 -8.930 1.00 78.81 86 ILE A C 1
ATOM 720 O O . ILE A 1 86 ? 14.133 7.153 -8.989 1.00 78.81 86 ILE A O 1
ATOM 724 N N . ALA A 1 87 ? 12.033 6.396 -9.197 1.00 71.75 87 ALA A N 1
ATOM 725 C CA . ALA A 1 87 ? 12.423 5.052 -9.618 1.00 71.75 87 ALA A CA 1
ATOM 726 C C . ALA A 1 87 ? 13.255 5.081 -10.913 1.00 71.75 87 ALA A C 1
ATOM 728 O O . ALA A 1 87 ? 14.337 4.513 -10.940 1.00 71.75 87 ALA A O 1
ATOM 729 N N . GLN A 1 88 ? 12.821 5.834 -11.930 1.00 77.31 88 GLN A N 1
ATOM 730 C CA . GLN A 1 88 ? 13.576 6.013 -13.178 1.00 77.31 88 GLN A CA 1
ATOM 731 C C . GLN A 1 88 ? 14.945 6.672 -12.966 1.00 77.31 88 GLN A C 1
ATOM 733 O O . GLN A 1 88 ? 15.909 6.314 -13.635 1.00 77.31 88 GLN A O 1
ATOM 738 N N . GLN A 1 89 ? 15.050 7.637 -12.047 1.00 75.94 89 GLN A N 1
ATOM 739 C CA . GLN A 1 89 ? 16.335 8.248 -11.694 1.00 75.94 89 GLN A CA 1
ATOM 740 C C . GLN A 1 89 ? 17.273 7.236 -11.026 1.00 75.94 89 GLN A C 1
ATOM 742 O O . GLN A 1 89 ? 18.430 7.147 -11.414 1.00 75.94 89 GLN A O 1
ATOM 747 N N . LEU A 1 90 ? 16.767 6.427 -10.091 1.00 69.75 90 LEU A N 1
ATOM 748 C CA . LEU A 1 90 ? 17.546 5.367 -9.440 1.00 69.75 90 LEU A CA 1
ATOM 749 C C . LEU A 1 90 ? 17.988 4.270 -10.428 1.00 69.75 90 LEU A C 1
ATOM 751 O O . LEU A 1 90 ? 19.104 3.764 -10.319 1.00 69.75 90 LEU A O 1
ATOM 755 N N . GLU A 1 91 ? 17.141 3.930 -11.405 1.00 69.50 91 GLU A N 1
ATOM 756 C CA . GLU A 1 91 ? 17.488 3.023 -12.509 1.00 69.50 91 GLU A CA 1
ATOM 757 C C . GLU A 1 91 ? 18.601 3.614 -13.388 1.00 69.50 91 GLU A C 1
ATOM 759 O O . GLU A 1 91 ? 19.582 2.932 -13.685 1.00 69.50 91 GLU A O 1
ATOM 764 N N . ALA A 1 92 ? 18.494 4.894 -13.762 1.00 68.75 92 ALA A N 1
ATOM 765 C CA . ALA A 1 92 ? 19.506 5.592 -14.558 1.00 68.75 92 ALA A CA 1
ATOM 766 C C . ALA A 1 92 ? 20.846 5.757 -13.817 1.00 68.75 92 ALA A C 1
ATOM 768 O O . ALA A 1 92 ? 21.901 5.789 -1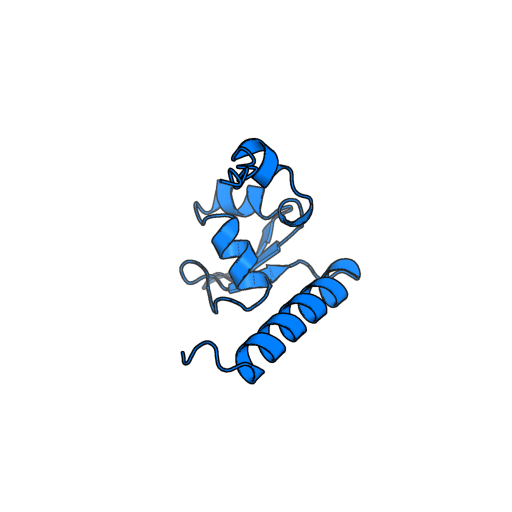4.447 1.00 68.75 92 ALA A O 1
ATOM 769 N N . GLU A 1 93 ? 20.811 5.833 -12.486 1.00 68.25 93 GLU A N 1
ATOM 770 C CA . GLU A 1 93 ? 21.986 5.917 -11.611 1.00 68.25 93 GLU A CA 1
ATOM 771 C C . GLU A 1 93 ? 22.595 4.536 -11.271 1.00 68.25 93 GLU A C 1
ATOM 773 O O . GLU A 1 93 ? 23.598 4.464 -10.560 1.00 68.25 93 GLU A O 1
ATOM 778 N N . GLY A 1 94 ? 22.056 3.438 -11.825 1.00 61.22 94 GLY A N 1
ATOM 779 C CA . GLY A 1 94 ? 22.683 2.108 -11.810 1.00 61.22 94 GLY A CA 1
ATOM 780 C C . GLY A 1 94 ? 22.302 1.192 -10.641 1.00 61.22 94 GLY A C 1
ATOM 781 O O . GLY A 1 94 ? 23.036 0.249 -10.341 1.00 61.22 94 GLY A O 1
ATOM 782 N N . GLY A 1 95 ? 21.176 1.433 -9.961 1.00 56.72 95 GLY A N 1
ATOM 783 C CA . GLY A 1 95 ? 20.766 0.658 -8.787 1.00 56.72 95 GLY A CA 1
ATOM 784 C C . GLY A 1 95 ? 19.584 -0.291 -9.014 1.00 56.72 95 GLY A C 1
ATOM 785 O O . GLY A 1 95 ? 18.455 0.108 -8.753 1.00 56.72 95 GLY A O 1
ATOM 786 N N . TYR A 1 96 ? 19.886 -1.559 -9.339 1.00 57.12 96 TYR A N 1
ATOM 787 C CA . TYR A 1 96 ? 19.046 -2.783 -9.272 1.00 57.12 96 TYR A CA 1
ATOM 788 C C . TYR A 1 96 ? 18.566 -3.382 -10.613 1.00 57.12 96 TYR A C 1
ATOM 790 O O . TYR A 1 96 ? 17.827 -2.766 -11.374 1.00 57.12 96 TYR A O 1
ATOM 798 N N . HIS A 1 97 ? 18.965 -4.640 -10.843 1.00 52.41 97 HIS A N 1
ATOM 799 C CA . HIS A 1 97 ? 18.417 -5.561 -11.846 1.00 52.41 97 HIS A CA 1
ATOM 800 C C . HIS A 1 97 ? 17.416 -6.517 -11.158 1.00 52.41 97 HIS A C 1
ATOM 802 O O . HIS A 1 97 ? 17.691 -6.911 -10.021 1.00 52.41 97 HIS A O 1
ATOM 808 N N . PRO A 1 98 ? 16.283 -6.853 -11.812 1.00 58.66 98 PRO A N 1
ATOM 809 C CA . PRO A 1 98 ? 15.156 -7.594 -11.228 1.00 58.66 98 PRO A CA 1
ATOM 810 C C . PRO A 1 98 ? 15.486 -9.016 -10.759 1.00 58.66 98 PRO A C 1
ATOM 812 O O . PRO A 1 98 ? 16.413 -9.638 -11.324 1.00 58.66 98 PRO A O 1
#

pLDDT: mean 80.57, std 15.17, range [39.09, 96.56]

Radius of gyration: 15.47 Å; chains: 1; bounding box: 45×28×32 Å

Sequence (98 aa):
MKKNSENVMSVAEKRKKKRYNVPVVGHFADRSIRFNSILEAERITGISYTLIFESCIGKIYKARNVHWEFEKGNHYIKYKAHYLRIAQQLEAEGGYHP

Foldseek 3Di:
DDDPPPPPDDPVRVCPDPLFQFKKWKDDPVDIDIDSGLVRVCVVPVFDSVQLSCQQLPVDVDGPRIRMHTDDDPVSVVVSVVSVVVVVVCVVVPDDDD

Secondary structure (DSSP, 8-state):
----------HHHHHTSGGGSS-EEEE-SS-EEEES-HHHHHHHH---HHHHHHHHTTSSS-BTTBEEEEPP-HHHHHHHHHHHHHHHHHHHTT----